Protein AF-A0A965A803-F1 (afdb_monomer_lite)

Structure (mmCIF, N/CA/C/O backbone):
data_AF-A0A965A803-F1
#
_entry.id   AF-A0A965A803-F1
#
loop_
_atom_site.group_PDB
_atom_site.id
_atom_site.type_symbol
_atom_site.label_atom_id
_atom_site.label_alt_id
_atom_site.label_comp_id
_atom_site.label_asym_id
_atom_site.label_entity_id
_atom_site.label_seq_id
_atom_site.pdbx_PDB_ins_code
_atom_site.Cartn_x
_atom_site.Cartn_y
_atom_site.Cartn_z
_atom_site.occupancy
_atom_site.B_iso_or_equiv
_atom_site.auth_seq_id
_atom_site.auth_comp_id
_atom_site.auth_asym_id
_atom_site.auth_atom_id
_atom_site.pdbx_PDB_model_num
ATOM 1 N N . MET A 1 1 ? 61.355 46.011 -74.043 1.00 39.03 1 MET A N 1
ATOM 2 C CA . MET A 1 1 ? 61.809 45.138 -72.942 1.00 39.03 1 MET A CA 1
ATOM 3 C C . MET A 1 1 ? 60.562 44.394 -72.499 1.00 39.03 1 MET A C 1
ATOM 5 O O . MET A 1 1 ? 59.643 45.059 -72.047 1.00 39.03 1 MET A O 1
ATOM 9 N N . SER A 1 2 ? 60.332 43.167 -72.983 1.00 45.00 2 SER A N 1
ATOM 10 C CA . SER A 1 2 ? 60.979 41.914 -72.514 1.00 45.00 2 SER A CA 1
ATOM 11 C C . SER A 1 2 ? 60.639 41.685 -71.042 1.00 45.00 2 SER A C 1
ATOM 13 O O . SER A 1 2 ? 60.854 42.603 -70.262 1.00 45.00 2 SER A O 1
ATOM 15 N N . GLU A 1 3 ? 60.093 40.576 -70.561 1.00 43.12 3 GLU A N 1
ATOM 16 C CA . GLU A 1 3 ? 59.696 39.248 -71.055 1.00 43.12 3 GLU A CA 1
ATOM 17 C C . GLU A 1 3 ? 58.492 38.851 -70.159 1.00 43.12 3 GLU A C 1
ATOM 19 O O . GLU A 1 3 ? 58.382 39.317 -69.029 1.00 43.12 3 GLU A O 1
ATOM 24 N N . GLN A 1 4 ? 57.420 38.230 -70.645 1.00 47.94 4 GLN A N 1
ATOM 25 C CA . GLN A 1 4 ? 57.281 36.781 -70.827 1.00 47.94 4 GLN A CA 1
ATOM 26 C C . GLN A 1 4 ? 57.755 35.924 -69.635 1.00 47.94 4 GLN A C 1
ATOM 28 O O . GLN A 1 4 ? 58.932 35.608 -69.534 1.00 47.94 4 GLN A O 1
ATOM 33 N N . THR A 1 5 ? 56.791 35.453 -68.837 1.00 41.53 5 THR A N 1
ATOM 34 C CA . THR A 1 5 ? 56.723 34.055 -68.363 1.00 41.53 5 THR A CA 1
ATOM 35 C C . THR A 1 5 ? 55.230 33.715 -68.199 1.00 41.53 5 THR A C 1
ATOM 37 O O . THR A 1 5 ? 54.596 34.202 -67.271 1.00 41.53 5 THR A O 1
ATOM 40 N N . THR A 1 6 ? 54.499 33.291 -69.237 1.00 42.78 6 THR A N 1
ATOM 41 C CA . THR A 1 6 ? 54.252 31.899 -69.692 1.00 42.78 6 THR A CA 1
ATOM 42 C C . THR A 1 6 ? 53.985 30.875 -68.589 1.00 42.78 6 THR A C 1
ATOM 44 O O . THR A 1 6 ? 54.907 30.493 -67.878 1.00 42.78 6 THR A O 1
ATOM 47 N N . ASN A 1 7 ? 52.708 30.463 -68.539 1.00 50.56 7 ASN A N 1
ATOM 48 C CA . ASN A 1 7 ? 52.128 29.131 -68.315 1.00 50.56 7 ASN A CA 1
ATOM 49 C C . ASN A 1 7 ? 52.980 28.050 -67.644 1.00 50.56 7 ASN A C 1
ATOM 51 O O . ASN A 1 7 ? 54.046 27.724 -68.154 1.00 50.56 7 ASN A O 1
ATOM 55 N N . ASP A 1 8 ? 52.359 27.332 -66.702 1.00 42.06 8 ASP A N 1
ATOM 56 C CA . ASP A 1 8 ? 52.122 25.898 -66.925 1.00 42.06 8 ASP A CA 1
ATOM 57 C C . ASP A 1 8 ? 50.892 25.406 -66.131 1.00 42.06 8 ASP A C 1
ATOM 59 O O . ASP A 1 8 ? 50.987 24.951 -64.994 1.00 42.06 8 ASP A O 1
ATOM 63 N N . GLU A 1 9 ? 49.703 25.543 -66.728 1.00 53.03 9 GLU A N 1
ATOM 64 C CA . GLU A 1 9 ? 48.608 24.601 -66.481 1.00 53.03 9 GLU A CA 1
ATOM 65 C C . GLU A 1 9 ? 48.967 23.313 -67.226 1.00 53.03 9 GLU A C 1
ATOM 67 O O . GLU A 1 9 ? 48.612 23.141 -68.389 1.00 53.03 9 GLU A O 1
ATOM 72 N N . THR A 1 10 ? 49.683 22.414 -66.559 1.00 48.25 10 THR A N 1
ATOM 73 C CA . THR A 1 10 ? 49.715 21.003 -66.943 1.00 48.25 10 THR A CA 1
ATOM 74 C C . THR A 1 10 ? 49.579 20.175 -65.669 1.00 48.25 10 THR A C 1
ATOM 76 O O . THR A 1 10 ? 50.539 19.590 -65.173 1.00 48.25 10 THR A O 1
ATOM 79 N N . THR A 1 11 ? 48.364 20.128 -65.114 1.00 50.31 11 THR A N 1
ATOM 80 C CA . THR A 1 11 ? 47.968 18.968 -64.309 1.00 50.31 11 THR A CA 1
ATOM 81 C C . THR A 1 11 ? 47.928 17.789 -65.277 1.00 50.31 11 THR A C 1
ATOM 83 O O . THR A 1 11 ? 47.129 17.750 -66.211 1.00 50.31 11 THR A O 1
ATOM 86 N N . SER A 1 12 ? 48.894 16.888 -65.128 1.00 59.97 12 SER A N 1
ATOM 87 C CA . SER A 1 12 ? 49.051 15.704 -65.967 1.00 59.97 12 SER A CA 1
ATOM 88 C C . SER A 1 12 ? 47.883 14.743 -65.741 1.00 59.97 12 SER A C 1
ATOM 90 O O . SER A 1 12 ? 47.569 14.418 -64.599 1.00 59.97 12 SER A O 1
ATOM 92 N N . ALA A 1 13 ? 47.299 14.209 -66.819 1.00 57.47 13 ALA A N 1
ATOM 93 C CA . ALA A 1 13 ? 46.261 13.171 -66.764 1.00 57.47 13 ALA A CA 1
ATOM 94 C C . ALA A 1 13 ? 46.685 11.916 -65.964 1.00 57.47 13 ALA A C 1
ATOM 96 O O . ALA A 1 13 ? 45.836 11.144 -65.529 1.00 57.47 13 ALA A O 1
ATOM 97 N N . GLY A 1 14 ? 47.993 11.714 -65.754 1.00 57.09 14 GLY A N 1
ATOM 98 C CA . GLY A 1 14 ? 48.526 10.660 -64.890 1.00 57.09 14 GLY A CA 1
ATOM 99 C C . GLY A 1 14 ? 48.381 10.941 -63.389 1.00 57.09 14 GLY A C 1
ATOM 100 O O . GLY A 1 14 ? 48.169 9.998 -62.638 1.00 57.09 14 GLY A O 1
ATOM 101 N N . ASP A 1 15 ? 48.438 12.203 -62.947 1.00 56.66 15 ASP A N 1
ATOM 102 C CA . ASP A 1 15 ? 48.216 12.553 -61.534 1.00 56.66 15 ASP A CA 1
ATOM 103 C C . ASP A 1 15 ? 46.729 12.453 -61.176 1.00 56.66 15 ASP A C 1
ATOM 105 O O . ASP A 1 15 ? 46.393 11.920 -60.125 1.00 56.66 15 ASP A O 1
ATOM 109 N N . GLU A 1 16 ? 45.820 12.863 -62.066 1.00 65.06 16 GLU A N 1
ATOM 110 C CA . GLU A 1 16 ? 44.374 12.683 -61.852 1.00 65.06 16 GLU A CA 1
ATOM 111 C C . GLU A 1 16 ? 43.986 11.196 -61.785 1.00 65.06 16 GLU A C 1
ATOM 113 O O . GLU A 1 16 ? 43.244 10.801 -60.889 1.00 65.06 16 GLU A O 1
ATOM 118 N N . GLN A 1 17 ? 44.564 10.349 -62.646 1.00 66.31 17 GLN A N 1
ATOM 119 C CA . GLN A 1 17 ? 44.339 8.896 -62.618 1.00 66.31 17 GLN A CA 1
ATOM 120 C C . GLN A 1 17 ? 44.925 8.212 -61.376 1.00 66.31 17 GLN A C 1
ATOM 122 O O . GLN A 1 17 ? 44.328 7.266 -60.870 1.00 66.31 17 GLN A O 1
ATOM 127 N N . LEU A 1 18 ? 46.073 8.671 -60.866 1.00 67.38 18 LEU A N 1
ATOM 128 C CA . LEU A 1 18 ? 46.660 8.145 -59.629 1.00 67.38 18 LEU A CA 1
ATOM 129 C C . LEU A 1 18 ? 45.844 8.551 -58.396 1.00 67.38 18 LEU A C 1
ATOM 131 O O . LEU A 1 18 ? 45.675 7.748 -57.483 1.00 67.38 18 LEU A O 1
ATOM 135 N N . VAL A 1 19 ? 45.310 9.775 -58.366 1.00 71.38 19 VAL A N 1
ATOM 136 C CA . VAL A 1 19 ? 44.448 10.252 -57.273 1.00 71.38 19 VAL A CA 1
ATOM 137 C C . VAL A 1 19 ? 43.091 9.543 -57.295 1.00 71.38 19 VAL A C 1
ATOM 139 O O . VAL A 1 19 ? 42.575 9.193 -56.235 1.00 71.38 19 VAL A O 1
ATOM 142 N N . GLU A 1 20 ? 42.538 9.274 -58.479 1.00 72.81 20 GLU A N 1
ATOM 143 C CA . GLU A 1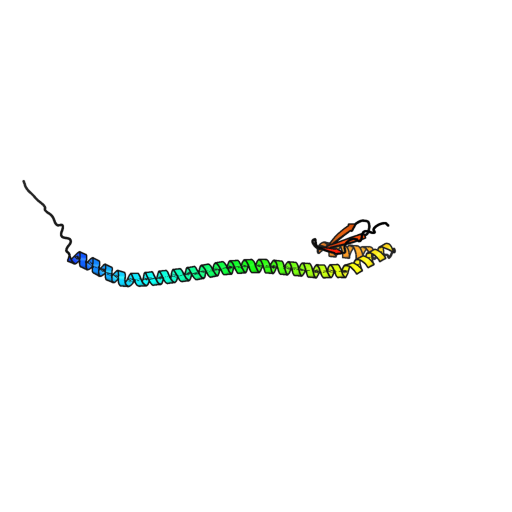 20 ? 41.304 8.500 -58.645 1.00 72.81 20 GLU A CA 1
ATOM 144 C C . GLU A 1 20 ? 41.497 7.032 -58.230 1.00 72.81 20 GLU A C 1
ATOM 146 O O . GLU A 1 20 ? 40.704 6.524 -57.447 1.00 72.81 20 GLU A O 1
ATOM 151 N N . GLN A 1 21 ? 42.596 6.381 -58.635 1.00 69.81 21 GLN A N 1
ATOM 152 C CA . GLN A 1 21 ? 42.916 5.000 -58.233 1.00 69.81 21 GLN A CA 1
ATOM 153 C C . GLN A 1 21 ? 43.143 4.853 -56.724 1.00 69.81 21 GLN A C 1
ATOM 155 O O . GLN A 1 21 ? 42.636 3.916 -56.112 1.00 69.81 21 GLN A O 1
ATOM 160 N N . VAL A 1 22 ? 43.862 5.794 -56.103 1.00 72.38 22 VAL A N 1
ATOM 161 C CA . VAL A 1 22 ? 44.062 5.803 -54.643 1.00 72.38 22 VAL A CA 1
ATOM 162 C C . VAL A 1 22 ? 42.751 6.102 -53.906 1.00 72.38 22 VAL A C 1
ATOM 164 O O . VAL A 1 22 ? 42.524 5.575 -52.818 1.00 72.38 22 VAL A O 1
ATOM 167 N N . GLY A 1 23 ? 41.876 6.926 -54.488 1.00 77.50 23 GLY A N 1
ATOM 168 C CA . GLY A 1 23 ? 40.530 7.173 -53.975 1.00 77.50 23 GLY A CA 1
ATOM 169 C C . GLY A 1 23 ? 39.637 5.933 -54.029 1.00 77.50 23 GLY A C 1
ATOM 170 O O . GLY A 1 23 ? 38.930 5.669 -53.060 1.00 77.50 23 GLY A O 1
ATOM 171 N N . ASP A 1 24 ? 39.714 5.159 -55.111 1.00 76.69 24 ASP A N 1
ATOM 172 C CA . ASP A 1 24 ? 38.916 3.945 -55.321 1.00 76.69 24 ASP A CA 1
ATOM 173 C C . ASP A 1 24 ? 39.379 2.798 -54.401 1.00 76.69 24 ASP A C 1
ATOM 175 O O . ASP A 1 24 ? 38.561 2.186 -53.716 1.00 76.69 24 ASP A O 1
ATOM 179 N N . GLU A 1 25 ? 40.696 2.582 -54.256 1.00 74.69 25 GLU A N 1
ATOM 180 C CA . GLU A 1 25 ? 41.249 1.608 -53.294 1.00 74.69 25 GLU A CA 1
ATOM 181 C C . GLU A 1 25 ? 40.945 1.993 -51.835 1.00 74.69 25 GLU A C 1
ATOM 183 O O . GLU A 1 25 ? 40.672 1.135 -50.991 1.00 74.69 25 GLU A O 1
ATOM 188 N N . ALA A 1 26 ? 40.969 3.291 -51.508 1.00 76.38 26 ALA A N 1
ATOM 189 C CA . ALA A 1 26 ? 40.585 3.765 -50.182 1.00 76.38 26 ALA A CA 1
ATOM 190 C C . ALA A 1 26 ? 39.077 3.598 -49.932 1.00 76.38 26 ALA A C 1
ATOM 192 O O . ALA A 1 26 ? 38.689 3.204 -48.829 1.00 76.38 26 ALA A O 1
ATOM 193 N N . ALA A 1 27 ? 38.232 3.859 -50.932 1.00 80.88 27 ALA A N 1
ATOM 194 C CA . ALA A 1 27 ? 36.787 3.662 -50.845 1.00 80.88 27 ALA A CA 1
ATOM 195 C C . ALA A 1 27 ? 36.426 2.181 -50.654 1.00 80.88 27 ALA A C 1
ATOM 197 O O . ALA A 1 27 ? 35.621 1.864 -49.779 1.00 80.88 27 ALA A O 1
ATOM 198 N N . GLU A 1 28 ? 37.099 1.265 -51.360 1.00 82.94 28 GLU A N 1
ATOM 199 C CA . GLU A 1 28 ? 36.868 -0.183 -51.254 1.00 82.94 28 GLU A CA 1
ATOM 200 C C . GLU A 1 28 ? 37.133 -0.729 -49.834 1.00 82.94 28 GLU A C 1
ATOM 202 O O . GLU A 1 28 ? 36.499 -1.691 -49.400 1.00 82.94 28 GLU A O 1
ATOM 207 N N . ILE A 1 29 ? 38.017 -0.080 -49.066 1.00 85.56 29 ILE A N 1
ATOM 208 C CA . ILE A 1 29 ? 38.312 -0.430 -47.666 1.00 85.56 29 ILE A CA 1
ATOM 209 C C . ILE A 1 29 ? 37.414 0.333 -46.680 1.00 85.56 29 ILE A C 1
ATOM 211 O O . ILE A 1 29 ? 36.984 -0.226 -45.667 1.00 85.56 29 ILE A O 1
ATOM 215 N N . ILE A 1 30 ? 37.142 1.615 -46.929 1.00 87.94 30 ILE A N 1
ATOM 216 C CA . ILE A 1 30 ? 36.415 2.486 -45.995 1.00 87.94 30 ILE A CA 1
ATOM 217 C C . ILE A 1 30 ? 34.911 2.195 -46.009 1.00 87.94 30 ILE A C 1
ATOM 219 O O . ILE A 1 30 ? 34.306 2.127 -44.938 1.00 87.94 30 ILE A O 1
ATOM 223 N N . ASP A 1 31 ? 34.308 1.976 -47.175 1.00 90.56 31 ASP A N 1
ATOM 224 C CA . ASP A 1 31 ? 32.869 1.732 -47.312 1.00 90.56 31 ASP A CA 1
ATOM 225 C C . ASP A 1 31 ? 32.360 0.512 -46.520 1.00 90.56 31 ASP A C 1
ATOM 227 O O . ASP A 1 31 ? 31.377 0.661 -45.782 1.00 90.56 31 ASP A O 1
ATOM 231 N N . PRO A 1 32 ? 33.002 -0.678 -46.559 1.00 90.44 32 PRO A N 1
ATOM 232 C CA . PRO A 1 32 ? 32.554 -1.810 -45.749 1.00 90.44 32 PRO A CA 1
ATOM 233 C C . PRO A 1 32 ? 32.716 -1.560 -44.243 1.00 90.44 32 PRO A C 1
ATOM 235 O O . PRO A 1 32 ? 31.853 -1.967 -43.465 1.00 90.44 32 PRO A O 1
ATOM 238 N N . LEU A 1 33 ? 33.764 -0.843 -43.818 1.00 91.38 33 LEU A N 1
ATOM 239 C CA . LEU A 1 33 ? 33.968 -0.479 -42.410 1.00 91.38 33 LEU A CA 1
ATOM 240 C C . LEU A 1 33 ? 32.921 0.531 -41.921 1.00 91.38 33 LEU A C 1
ATOM 242 O O . LEU A 1 33 ? 32.452 0.448 -40.783 1.00 91.38 33 LEU A O 1
ATOM 246 N N . VAL A 1 34 ? 32.533 1.485 -42.771 1.00 92.75 34 VAL A N 1
ATOM 247 C CA . VAL A 1 34 ? 31.449 2.430 -42.481 1.00 92.75 34 VAL A CA 1
ATOM 248 C C . VAL A 1 34 ? 30.116 1.691 -42.376 1.00 92.75 34 VAL A C 1
ATOM 250 O O . VAL A 1 34 ? 29.387 1.920 -41.410 1.00 92.75 34 VAL A O 1
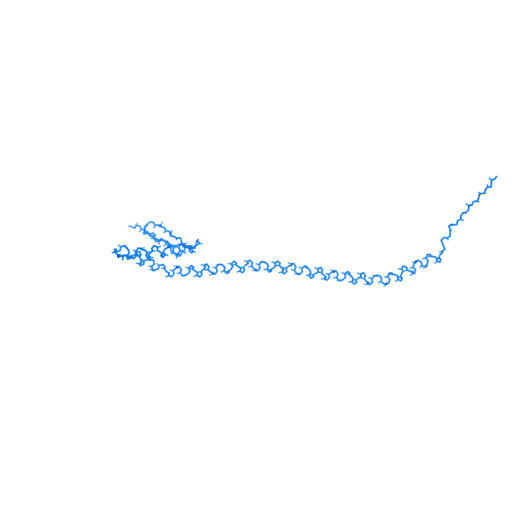ATOM 253 N N . ALA A 1 35 ? 29.837 0.758 -43.289 1.00 93.44 35 ALA A N 1
ATOM 254 C CA . ALA A 1 35 ? 28.628 -0.060 -43.255 1.00 93.44 35 ALA A CA 1
ATOM 255 C C . ALA A 1 35 ? 28.546 -0.942 -41.995 1.00 93.44 35 ALA A C 1
ATOM 257 O O . ALA A 1 35 ? 27.496 -1.003 -41.352 1.00 93.44 35 ALA A O 1
ATOM 258 N N . GLU A 1 36 ? 29.648 -1.586 -41.595 1.00 94.06 36 GLU A N 1
ATOM 259 C CA . GLU A 1 36 ? 29.713 -2.379 -40.359 1.00 94.06 36 GLU A CA 1
ATOM 260 C C . GLU A 1 36 ? 29.506 -1.503 -39.117 1.00 94.06 36 GLU A C 1
ATOM 262 O O . GLU A 1 36 ? 28.730 -1.850 -38.221 1.00 94.06 36 GLU A O 1
ATOM 267 N N . ARG A 1 37 ? 30.142 -0.325 -39.080 1.00 95.56 37 ARG A N 1
ATOM 268 C CA . ARG A 1 37 ? 29.960 0.652 -38.002 1.00 95.56 37 ARG A CA 1
ATOM 269 C C . ARG A 1 37 ? 28.508 1.108 -37.901 1.00 95.56 37 ARG A C 1
ATOM 271 O O . ARG A 1 37 ? 27.981 1.181 -36.793 1.00 95.56 37 ARG A O 1
ATOM 278 N N . ASP A 1 38 ? 27.854 1.401 -39.019 1.00 95.19 38 ASP A N 1
ATOM 279 C CA . ASP A 1 38 ? 26.458 1.843 -39.026 1.00 95.19 38 ASP A CA 1
ATOM 280 C C . ASP A 1 38 ? 25.502 0.726 -38.599 1.00 95.19 38 ASP A C 1
ATOM 282 O O . ASP A 1 38 ? 24.595 0.971 -37.800 1.00 95.19 38 ASP A O 1
ATOM 286 N N . ALA A 1 39 ? 25.754 -0.516 -39.020 1.00 95.44 39 ALA A N 1
ATOM 287 C CA . ALA A 1 39 ? 25.012 -1.679 -38.541 1.00 95.44 39 ALA A CA 1
ATOM 288 C C . ALA A 1 39 ? 25.172 -1.879 -37.022 1.00 95.44 39 ALA A C 1
ATOM 290 O O . ALA A 1 39 ? 24.187 -2.114 -36.317 1.00 95.44 39 ALA A O 1
ATOM 291 N N . ALA A 1 40 ? 26.389 -1.729 -36.492 1.00 95.38 40 ALA A N 1
ATOM 292 C CA . ALA A 1 40 ? 26.654 -1.830 -35.058 1.00 95.38 40 ALA A CA 1
ATOM 293 C C . ALA A 1 40 ? 25.982 -0.701 -34.256 1.00 95.38 40 ALA A C 1
ATOM 295 O O . ALA A 1 40 ? 25.442 -0.942 -33.173 1.00 95.38 40 ALA A O 1
ATOM 296 N N . LEU A 1 41 ? 25.977 0.529 -34.782 1.00 95.88 41 LEU A N 1
ATOM 297 C CA . LEU A 1 41 ? 25.270 1.655 -34.166 1.00 95.88 41 LEU A CA 1
ATOM 298 C C . LEU A 1 41 ? 23.756 1.427 -34.145 1.00 95.88 41 LEU A C 1
ATOM 300 O O . LEU A 1 41 ? 23.134 1.661 -33.110 1.00 95.88 41 LEU A O 1
ATOM 304 N N . ALA A 1 42 ? 23.183 0.912 -35.235 1.00 96.50 42 ALA A N 1
ATOM 305 C CA . ALA A 1 42 ? 21.763 0.583 -35.302 1.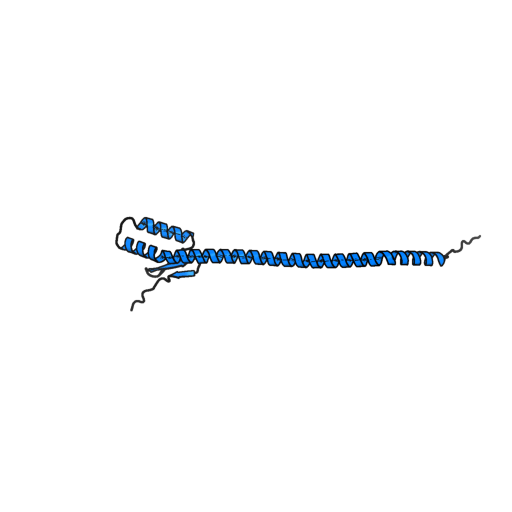00 96.50 42 ALA A CA 1
ATOM 306 C C . ALA A 1 42 ? 21.374 -0.485 -34.265 1.00 96.50 42 ALA A C 1
ATOM 308 O O . ALA A 1 42 ? 20.415 -0.294 -33.519 1.00 96.50 42 ALA A O 1
ATOM 309 N N . GLN A 1 43 ? 22.159 -1.562 -34.143 1.00 96.50 43 GLN A N 1
ATOM 310 C CA . GLN A 1 43 ? 21.934 -2.597 -33.125 1.00 96.50 43 GLN A CA 1
ATOM 311 C C . GLN A 1 43 ? 22.069 -2.049 -31.701 1.00 96.50 43 GLN A C 1
ATOM 313 O O . GLN A 1 43 ? 21.270 -2.373 -30.822 1.00 96.50 43 GLN A O 1
ATOM 318 N N . ARG A 1 44 ? 23.072 -1.196 -31.452 1.00 96.94 44 ARG A N 1
ATOM 319 C CA . ARG A 1 44 ? 23.242 -0.527 -30.155 1.00 96.94 44 ARG A CA 1
ATOM 320 C C . ARG A 1 44 ? 22.003 0.289 -29.801 1.00 96.94 44 ARG A C 1
ATOM 322 O O . ARG A 1 44 ? 21.552 0.230 -28.659 1.00 96.94 44 ARG A O 1
ATOM 329 N N . ASP A 1 45 ? 21.496 1.067 -30.750 1.00 96.81 45 ASP A N 1
ATOM 330 C CA . ASP A 1 45 ? 20.350 1.942 -30.522 1.00 96.81 45 ASP A CA 1
ATOM 331 C C . ASP A 1 45 ? 19.068 1.131 -30.301 1.00 96.81 45 ASP A C 1
ATOM 333 O O . ASP A 1 45 ? 18.338 1.415 -29.354 1.00 96.81 45 ASP A O 1
ATOM 337 N N . GLU A 1 46 ? 18.873 0.033 -31.035 1.00 97.19 46 GLU A N 1
ATOM 338 C CA . GLU A 1 46 ? 17.779 -0.913 -30.791 1.00 97.19 46 GLU A CA 1
ATOM 339 C C . GLU A 1 46 ? 17.831 -1.499 -29.369 1.00 97.19 46 GLU A C 1
ATOM 341 O O . GLU A 1 46 ? 16.844 -1.453 -28.628 1.00 97.19 46 GLU A O 1
ATOM 346 N N . TYR A 1 47 ? 18.991 -1.999 -28.931 1.00 97.19 47 TYR A N 1
ATOM 347 C CA . TYR A 1 47 ? 19.133 -2.533 -27.574 1.00 97.19 47 TYR A CA 1
ATOM 348 C C . TYR A 1 47 ? 18.958 -1.466 -26.498 1.00 97.19 47 TYR A C 1
ATOM 350 O O . TYR A 1 47 ? 18.400 -1.749 -25.434 1.00 97.19 47 TYR A O 1
ATOM 358 N N . LYS A 1 48 ? 19.415 -0.239 -26.758 1.00 97.75 48 LYS A N 1
ATOM 359 C CA . LYS A 1 48 ? 19.222 0.889 -25.849 1.00 97.75 48 LYS A CA 1
ATOM 360 C C . LYS A 1 48 ? 17.739 1.214 -25.695 1.00 97.75 48 LYS A C 1
ATOM 362 O O . LYS A 1 48 ? 17.282 1.383 -24.566 1.00 97.75 48 LYS A O 1
ATOM 367 N N . ASP A 1 49 ? 16.988 1.241 -26.788 1.00 97.75 49 ASP A N 1
ATOM 368 C CA . ASP A 1 49 ? 15.549 1.498 -26.761 1.00 97.75 49 ASP A CA 1
ATOM 369 C C . ASP A 1 49 ? 14.794 0.389 -26.018 1.00 97.75 49 ASP A C 1
ATOM 371 O O . ASP A 1 49 ? 13.941 0.673 -25.168 1.00 97.75 49 ASP A O 1
ATOM 375 N N . ILE A 1 50 ? 15.159 -0.876 -26.251 1.00 97.75 50 ILE A N 1
ATOM 376 C CA . ILE A 1 50 ? 14.616 -2.021 -25.508 1.00 97.75 50 ILE A CA 1
ATOM 377 C C . ILE A 1 50 ? 14.914 -1.885 -24.011 1.00 97.75 50 ILE A C 1
ATOM 379 O O . ILE A 1 50 ? 14.015 -2.068 -23.187 1.00 97.75 50 ILE A O 1
ATOM 383 N N . ALA A 1 51 ? 16.151 -1.544 -23.644 1.00 97.62 51 ALA A N 1
ATOM 384 C CA . ALA A 1 51 ? 16.556 -1.396 -22.250 1.00 97.62 51 ALA A CA 1
ATOM 385 C C . ALA A 1 51 ? 15.800 -0.257 -21.550 1.00 97.62 51 ALA A C 1
ATOM 387 O O . ALA A 1 51 ? 15.314 -0.444 -20.434 1.00 97.62 51 ALA A O 1
ATOM 388 N N . LEU A 1 52 ? 15.641 0.894 -22.211 1.00 97.56 52 LEU A N 1
ATOM 389 C CA . LEU A 1 52 ? 14.883 2.031 -21.680 1.00 97.56 52 LEU A CA 1
ATOM 390 C C . LEU A 1 52 ? 13.407 1.681 -21.480 1.00 97.56 52 LEU A C 1
ATOM 392 O O . LEU A 1 52 ? 12.823 2.000 -20.442 1.00 97.56 52 LEU A O 1
ATOM 396 N N . ARG A 1 53 ? 12.806 0.976 -22.443 1.00 97.38 53 ARG A N 1
ATOM 397 C CA . ARG A 1 53 ? 11.426 0.501 -22.323 1.00 97.38 53 ARG A CA 1
ATOM 398 C C . ARG A 1 53 ? 11.273 -0.496 -21.177 1.00 97.38 53 ARG A C 1
ATOM 400 O O . ARG A 1 53 ? 10.357 -0.353 -20.371 1.00 97.38 53 ARG A O 1
ATOM 407 N N . LEU A 1 54 ? 12.180 -1.465 -21.068 1.00 97.81 54 LEU A N 1
ATOM 408 C CA . LEU A 1 54 ? 12.153 -2.462 -19.999 1.00 97.81 54 LEU A CA 1
ATOM 409 C C . LEU A 1 54 ? 12.332 -1.815 -18.621 1.00 97.81 54 LEU A C 1
ATOM 411 O O . LEU A 1 54 ? 11.653 -2.200 -17.670 1.00 97.81 54 LEU A O 1
ATOM 415 N N . GLN A 1 55 ? 13.203 -0.810 -18.514 1.00 97.38 55 GLN A N 1
ATOM 416 C CA . GLN A 1 55 ? 13.365 -0.031 -17.292 1.00 97.38 55 GLN A CA 1
ATOM 417 C C . GLN A 1 55 ? 12.051 0.658 -16.905 1.00 97.38 55 GLN A C 1
ATOM 419 O O . GLN A 1 55 ? 11.607 0.530 -15.762 1.00 97.38 55 GLN A O 1
ATOM 424 N N . ALA A 1 56 ? 11.395 1.333 -17.852 1.00 97.69 56 ALA A N 1
ATOM 425 C CA . ALA A 1 56 ? 10.112 1.984 -17.605 1.00 97.69 56 ALA A CA 1
ATOM 426 C C . ALA A 1 56 ? 9.025 0.973 -17.190 1.00 97.69 56 ALA A C 1
ATOM 428 O O . ALA A 1 56 ? 8.284 1.203 -16.229 1.00 97.69 56 ALA A O 1
ATOM 429 N N . ASP A 1 57 ? 8.951 -0.176 -17.863 1.00 97.44 57 ASP A N 1
ATOM 430 C CA . ASP A 1 57 ? 8.014 -1.251 -17.527 1.00 97.44 57 ASP A CA 1
ATOM 431 C C . ASP A 1 57 ? 8.276 -1.814 -16.122 1.00 97.44 57 ASP A C 1
ATOM 433 O O . ASP A 1 57 ? 7.331 -2.062 -15.363 1.00 97.44 57 ASP A O 1
ATOM 437 N N . PHE A 1 58 ? 9.545 -1.950 -15.733 1.00 97.69 58 PHE A N 1
ATOM 438 C CA . PHE A 1 58 ? 9.940 -2.408 -14.405 1.00 97.69 58 PHE A CA 1
ATOM 439 C C . PHE A 1 58 ? 9.601 -1.390 -13.311 1.00 97.69 58 PHE A C 1
ATOM 441 O O . PHE A 1 58 ? 9.061 -1.762 -12.266 1.00 97.69 58 PHE A O 1
ATOM 448 N N . GLU A 1 59 ? 9.845 -0.100 -13.541 1.00 97.44 59 GLU A N 1
ATOM 449 C CA . GLU A 1 59 ? 9.455 0.965 -12.612 1.00 97.44 59 GLU A CA 1
ATOM 450 C C . GLU A 1 59 ? 7.932 1.008 -12.417 1.00 97.44 59 GLU A C 1
ATOM 452 O O . GLU A 1 59 ? 7.444 1.061 -11.280 1.00 97.44 59 GLU A O 1
ATOM 457 N N . ASN A 1 60 ? 7.174 0.883 -13.511 1.00 97.19 60 ASN A N 1
ATOM 458 C CA . ASN A 1 60 ? 5.716 0.786 -13.487 1.00 97.19 60 ASN A CA 1
ATOM 459 C C . ASN A 1 60 ? 5.231 -0.468 -12.750 1.00 97.19 60 ASN A C 1
ATOM 461 O O . ASN A 1 60 ? 4.285 -0.406 -11.958 1.00 97.19 60 ASN A O 1
ATOM 465 N N . TYR A 1 61 ? 5.865 -1.618 -12.982 1.00 97.31 61 TYR A N 1
ATOM 466 C CA . TYR A 1 61 ? 5.576 -2.851 -12.255 1.00 97.31 61 TYR A CA 1
ATOM 467 C C . TYR A 1 61 ? 5.843 -2.693 -10.758 1.00 97.31 61 TYR A C 1
ATOM 469 O O . TYR A 1 61 ? 4.951 -2.967 -9.960 1.00 97.31 61 TYR A O 1
ATOM 477 N N . ARG A 1 62 ? 7.012 -2.176 -10.365 1.00 97.50 62 ARG A N 1
ATOM 478 C CA . ARG A 1 62 ? 7.384 -1.968 -8.959 1.00 97.50 62 ARG A CA 1
ATOM 479 C C . ARG A 1 62 ? 6.384 -1.067 -8.239 1.00 97.50 62 ARG A C 1
ATOM 481 O O . ARG A 1 62 ? 5.974 -1.382 -7.124 1.00 97.50 62 ARG A O 1
ATOM 488 N N . LYS A 1 63 ? 5.954 0.027 -8.879 1.00 97.00 63 LYS A N 1
ATOM 489 C CA . LYS A 1 63 ? 4.936 0.931 -8.325 1.00 97.00 63 LYS A CA 1
ATOM 490 C C . LYS A 1 63 ? 3.593 0.222 -8.130 1.00 97.00 63 LYS A C 1
ATOM 492 O O . LYS A 1 63 ? 2.989 0.360 -7.069 1.00 97.00 63 LYS A O 1
ATOM 497 N N . ARG A 1 64 ? 3.141 -0.553 -9.122 1.00 96.88 64 ARG A N 1
ATOM 498 C CA . ARG A 1 64 ? 1.892 -1.332 -9.030 1.00 96.88 64 ARG A CA 1
ATOM 499 C C . ARG A 1 64 ? 1.967 -2.420 -7.963 1.00 96.88 64 ARG A C 1
ATOM 501 O O . ARG A 1 64 ? 1.045 -2.534 -7.166 1.00 96.88 64 ARG A O 1
ATOM 508 N N . ALA A 1 65 ? 3.065 -3.168 -7.912 1.00 97.19 65 ALA A N 1
ATOM 509 C CA . ALA A 1 65 ? 3.281 -4.218 -6.925 1.00 97.19 65 ALA A CA 1
ATOM 510 C C . ALA A 1 65 ? 3.290 -3.650 -5.499 1.00 97.19 65 ALA A C 1
ATOM 512 O O . ALA A 1 65 ? 2.628 -4.191 -4.621 1.00 97.19 65 ALA A O 1
ATOM 513 N N . ALA A 1 66 ? 3.967 -2.518 -5.272 1.00 96.00 66 ALA A N 1
ATOM 514 C CA . ALA A 1 66 ? 3.962 -1.851 -3.972 1.00 96.00 66 ALA A CA 1
ATOM 515 C C . ALA A 1 66 ? 2.550 -1.406 -3.550 1.00 96.00 66 ALA A C 1
ATOM 517 O O . ALA A 1 66 ? 2.162 -1.625 -2.404 1.00 96.00 66 ALA A O 1
ATOM 518 N N . ALA A 1 67 ? 1.773 -0.828 -4.474 1.00 95.62 67 ALA A N 1
ATOM 519 C CA . ALA A 1 67 ? 0.388 -0.442 -4.210 1.00 95.62 67 ALA A CA 1
ATOM 520 C C . ALA A 1 67 ? -0.499 -1.658 -3.892 1.00 95.62 67 ALA A C 1
ATOM 522 O O . ALA A 1 67 ? -1.228 -1.641 -2.907 1.00 95.62 67 ALA A O 1
ATOM 523 N N . GLN A 1 68 ? -0.380 -2.742 -4.662 1.00 95.31 68 GLN A N 1
ATOM 524 C CA . GLN A 1 68 ? -1.147 -3.968 -4.437 1.00 95.31 68 GLN A CA 1
ATOM 525 C C . GLN A 1 68 ? -0.837 -4.603 -3.076 1.00 95.31 68 GLN A C 1
ATOM 527 O O . GLN A 1 68 ? -1.757 -4.991 -2.359 1.00 95.31 68 GLN A O 1
ATOM 532 N N . THR A 1 69 ? 0.442 -4.681 -2.700 1.00 95.56 69 THR A N 1
ATOM 533 C CA . THR A 1 69 ? 0.846 -5.197 -1.386 1.00 95.56 69 THR A CA 1
ATOM 534 C C . THR A 1 69 ? 0.288 -4.332 -0.257 1.00 95.56 69 THR A C 1
ATOM 536 O O . THR A 1 69 ? -0.219 -4.869 0.726 1.00 95.56 69 THR A O 1
ATOM 539 N N . ALA A 1 70 ? 0.335 -3.003 -0.393 1.00 92.19 70 ALA A N 1
ATOM 540 C CA . ALA A 1 70 ? -0.248 -2.095 0.594 1.00 92.19 70 ALA A CA 1
ATOM 541 C C . ALA A 1 70 ? -1.769 -2.295 0.722 1.00 92.19 70 ALA A C 1
ATOM 543 O O . ALA A 1 70 ? -2.276 -2.443 1.834 1.00 92.19 70 ALA A O 1
ATOM 544 N N . ASP A 1 71 ? -2.482 -2.396 -0.401 1.00 91.44 71 ASP A N 1
ATOM 545 C CA . ASP A 1 71 ? -3.926 -2.649 -0.427 1.00 91.44 71 ASP A CA 1
ATOM 546 C C . ASP A 1 71 ? -4.297 -4.002 0.204 1.00 91.44 71 ASP A C 1
ATOM 548 O O . ASP A 1 71 ? -5.337 -4.136 0.856 1.00 91.44 71 ASP A O 1
ATOM 552 N N . GLU A 1 72 ? -3.464 -5.026 0.015 1.00 93.50 72 GLU A N 1
ATOM 553 C CA . GLU A 1 72 ? -3.665 -6.354 0.593 1.00 93.50 72 GLU A CA 1
ATOM 554 C C . GLU A 1 72 ? -3.421 -6.373 2.108 1.00 93.50 72 GLU A C 1
ATOM 556 O O . GLU A 1 72 ? -4.223 -6.945 2.857 1.00 93.50 72 GLU A O 1
ATOM 561 N N . ILE A 1 73 ? -2.385 -5.677 2.583 1.00 90.75 73 ILE A N 1
ATOM 562 C CA . ILE A 1 73 ? -2.152 -5.456 4.017 1.00 90.75 73 ILE A CA 1
ATOM 563 C C . ILE A 1 73 ? -3.334 -4.696 4.631 1.00 90.75 73 ILE A C 1
ATOM 565 O O . ILE A 1 73 ? -3.876 -5.109 5.658 1.00 90.75 73 ILE A O 1
ATOM 569 N N . ASP A 1 74 ? -3.808 -3.637 3.979 1.00 89.31 74 ASP A N 1
ATOM 570 C CA . ASP A 1 74 ? -4.929 -2.839 4.477 1.00 89.31 74 ASP A CA 1
ATOM 571 C C . ASP A 1 74 ? -6.235 -3.634 4.506 1.00 89.31 74 ASP A C 1
ATOM 573 O O . ASP A 1 74 ? -7.003 -3.552 5.469 1.00 89.31 74 ASP A O 1
ATOM 577 N N . ARG A 1 75 ? -6.480 -4.459 3.482 1.00 89.25 75 ARG A N 1
ATOM 578 C CA . ARG A 1 75 ? -7.643 -5.350 3.426 1.00 89.25 75 ARG A CA 1
ATOM 579 C C . ARG A 1 75 ? -7.580 -6.434 4.496 1.00 89.25 75 ARG A C 1
ATOM 581 O O . ARG A 1 75 ? -8.606 -6.722 5.106 1.00 89.25 75 ARG A O 1
ATOM 588 N N . SER A 1 76 ? -6.425 -7.063 4.694 1.00 90.56 76 SER A N 1
ATOM 589 C CA . SER A 1 76 ? -6.265 -8.132 5.686 1.00 90.56 76 SER A CA 1
ATOM 590 C C . SER A 1 76 ? -6.388 -7.593 7.112 1.00 90.56 76 SER A C 1
ATOM 592 O O . SER A 1 76 ? -7.142 -8.152 7.907 1.00 90.56 76 SER A O 1
ATOM 594 N N . THR A 1 77 ? -5.774 -6.446 7.402 1.00 89.81 77 THR A N 1
ATOM 595 C CA . THR A 1 77 ? -5.909 -5.765 8.698 1.00 89.81 77 THR A CA 1
ATOM 596 C C . THR A 1 77 ? -7.353 -5.317 8.946 1.00 89.81 77 THR A C 1
ATOM 598 O O . THR A 1 77 ? -7.882 -5.525 10.036 1.00 89.81 77 THR A O 1
ATOM 601 N N . GLY A 1 78 ? -8.042 -4.802 7.920 1.00 89.69 78 GLY A N 1
ATOM 602 C CA . GLY A 1 78 ? -9.462 -4.454 8.009 1.00 89.69 78 GLY A CA 1
ATOM 603 C C . GLY A 1 78 ? -10.364 -5.646 8.360 1.00 89.69 78 GLY A C 1
ATOM 604 O O . GLY A 1 78 ? -11.277 -5.495 9.165 1.00 89.69 78 GLY A O 1
ATOM 605 N N . LYS A 1 79 ? -10.078 -6.849 7.835 1.00 90.75 79 LYS A N 1
ATOM 606 C CA . LYS A 1 79 ? -10.807 -8.080 8.208 1.00 90.75 79 LYS A CA 1
ATOM 607 C C . LYS A 1 79 ? -10.605 -8.453 9.678 1.00 90.75 79 LYS A C 1
ATOM 609 O O . LYS A 1 79 ? -11.543 -8.902 10.328 1.00 90.75 79 LYS A O 1
ATOM 614 N N . ILE A 1 80 ? -9.394 -8.269 10.205 1.00 90.94 80 ILE A N 1
ATOM 615 C CA . ILE A 1 80 ? -9.107 -8.501 11.629 1.00 90.94 80 ILE A CA 1
ATOM 616 C C . ILE A 1 80 ? -9.878 -7.493 12.487 1.00 90.94 80 ILE A C 1
ATOM 618 O O . ILE A 1 80 ? -10.507 -7.883 13.466 1.00 90.94 80 ILE A O 1
ATOM 622 N N . ALA A 1 81 ? -9.884 -6.214 12.099 1.00 89.81 81 ALA A N 1
ATOM 623 C CA . ALA A 1 81 ? -10.651 -5.183 12.794 1.00 89.81 81 ALA A CA 1
ATOM 624 C C . ALA A 1 81 ? -12.155 -5.502 12.812 1.00 89.81 81 ALA A C 1
ATOM 626 O O . ALA A 1 81 ? -12.788 -5.402 13.858 1.00 89.81 81 ALA A O 1
ATOM 627 N N . GLU A 1 82 ? -12.710 -5.951 11.683 1.00 89.81 82 GLU A N 1
ATOM 628 C CA . GLU A 1 82 ? -14.106 -6.388 11.578 1.00 89.81 82 GLU A CA 1
ATOM 629 C C . GLU A 1 82 ? -14.419 -7.571 12.511 1.00 89.81 82 GLU A C 1
ATOM 631 O O . GLU A 1 82 ? -15.424 -7.550 13.222 1.00 89.81 82 GLU A O 1
ATOM 636 N N . ALA A 1 83 ? -13.529 -8.566 12.568 1.00 92.00 83 ALA A N 1
ATOM 637 C CA . ALA A 1 83 ? -13.666 -9.725 13.448 1.00 92.00 83 ALA A CA 1
ATOM 638 C C . ALA A 1 83 ? -13.581 -9.373 14.945 1.00 92.00 83 ALA A C 1
ATOM 640 O O . ALA A 1 83 ? -14.111 -10.110 15.775 1.00 92.00 83 ALA A O 1
ATOM 641 N N . LEU A 1 84 ? -12.941 -8.252 15.298 1.00 90.94 84 LEU A N 1
ATOM 642 C CA . LEU A 1 84 ? -12.843 -7.753 16.673 1.00 90.94 84 LEU A CA 1
ATOM 643 C C . LEU A 1 84 ? -14.021 -6.858 17.088 1.00 90.94 84 LEU A C 1
ATOM 645 O O . LEU A 1 84 ? -14.183 -6.603 18.281 1.00 90.94 84 LEU A O 1
ATOM 649 N N . LEU A 1 85 ? -14.876 -6.418 16.156 1.00 89.25 85 LEU A N 1
ATOM 650 C CA . LEU A 1 85 ? -16.045 -5.591 16.487 1.00 89.25 85 LEU A CA 1
ATOM 651 C C . LEU A 1 85 ? -16.981 -6.236 17.527 1.00 89.25 85 LEU A C 1
ATOM 653 O O . LEU A 1 85 ? -17.362 -5.540 18.460 1.00 89.25 85 LEU A O 1
ATOM 657 N N . PRO A 1 86 ? -17.312 -7.543 17.471 1.00 90.31 86 PRO A N 1
ATOM 658 C CA . PRO A 1 86 ? -18.142 -8.171 18.503 1.00 90.31 86 PRO A CA 1
ATOM 659 C C . PRO A 1 86 ? -17.527 -8.117 19.908 1.00 90.31 86 PRO A C 1
ATOM 661 O O . PRO A 1 86 ? -18.252 -8.093 20.898 1.00 90.31 86 PRO A O 1
ATOM 664 N N . VAL A 1 87 ? -16.192 -8.096 20.010 1.00 91.50 87 VAL A N 1
ATOM 665 C CA . VAL A 1 87 ? -15.490 -7.955 21.296 1.00 91.50 87 VAL A CA 1
ATOM 666 C C . VAL A 1 87 ? -15.641 -6.530 21.820 1.00 91.50 87 VAL A C 1
ATOM 668 O O . VAL A 1 87 ? -15.926 -6.346 23.000 1.00 91.50 87 VAL A O 1
ATOM 671 N N . LEU A 1 88 ? -15.516 -5.528 20.941 1.00 88.31 88 LEU A N 1
ATOM 672 C CA . LEU A 1 88 ? -15.803 -4.133 21.282 1.00 88.31 88 LEU A CA 1
ATOM 673 C C . LEU A 1 88 ? -17.249 -3.951 21.757 1.00 88.31 88 LEU A C 1
ATOM 675 O O . LEU A 1 88 ? -17.452 -3.317 22.790 1.00 88.31 88 LEU A O 1
ATOM 679 N N . ASP A 1 89 ? -18.215 -4.554 21.058 1.00 86.94 89 ASP A N 1
ATOM 680 C CA . ASP A 1 89 ? -19.635 -4.509 21.430 1.00 86.94 89 ASP A CA 1
ATOM 681 C C . ASP A 1 89 ? -19.867 -5.145 22.815 1.00 86.94 89 ASP A C 1
ATOM 683 O O . ASP A 1 89 ? -20.611 -4.621 23.642 1.00 86.94 89 ASP A O 1
ATOM 687 N N . ALA A 1 90 ? -19.214 -6.278 23.100 1.00 90.25 90 ALA A N 1
ATOM 688 C CA . ALA A 1 90 ? -19.323 -6.957 24.391 1.00 90.25 90 ALA A CA 1
ATOM 689 C C . ALA A 1 90 ? -18.706 -6.135 25.534 1.00 90.25 90 ALA A C 1
ATOM 691 O O . ALA A 1 90 ? -19.270 -6.083 26.628 1.00 90.25 90 ALA A O 1
ATOM 692 N N . CYS A 1 91 ? -17.575 -5.470 25.285 1.00 89.19 91 CYS A N 1
ATOM 693 C CA . CYS A 1 91 ? -16.962 -4.549 26.238 1.00 89.19 91 CYS A CA 1
ATOM 694 C C . CYS A 1 91 ? -17.859 -3.335 26.520 1.00 89.19 91 CYS A C 1
ATOM 696 O O . CYS A 1 91 ? -18.041 -2.981 27.683 1.00 89.19 91 CYS A O 1
ATOM 698 N N . GLU A 1 92 ? -18.453 -2.736 25.485 1.00 86.44 92 GLU A N 1
ATOM 699 C CA . GLU A 1 92 ? -19.406 -1.625 25.617 1.00 86.44 92 GLU A CA 1
ATOM 700 C C . GLU A 1 92 ? -20.649 -2.044 26.419 1.00 86.44 92 GLU A C 1
ATOM 702 O O . GLU A 1 92 ? -21.092 -1.326 27.322 1.00 86.44 92 GLU A O 1
ATOM 707 N N . ALA A 1 93 ? -21.183 -3.238 26.144 1.00 88.06 93 ALA A N 1
ATOM 708 C CA . ALA A 1 93 ? -22.310 -3.797 26.881 1.00 88.06 93 ALA A CA 1
ATOM 709 C C . ALA A 1 93 ? -21.960 -4.040 28.357 1.00 88.06 93 ALA A C 1
ATOM 711 O O . ALA A 1 93 ? -22.713 -3.637 29.242 1.00 88.06 93 ALA A O 1
ATOM 712 N N . ALA A 1 94 ? -20.809 -4.653 28.644 1.00 89.88 94 ALA A N 1
ATOM 713 C CA . ALA A 1 94 ? -20.356 -4.900 30.011 1.00 89.88 94 ALA A CA 1
ATOM 714 C C . ALA A 1 94 ? -20.131 -3.593 30.792 1.00 89.88 94 ALA A C 1
ATOM 716 O O . ALA A 1 94 ? -20.561 -3.489 31.941 1.00 89.88 94 ALA A O 1
ATOM 717 N N . PHE A 1 95 ? -19.539 -2.579 30.154 1.00 86.69 95 PHE A N 1
ATOM 718 C CA . PHE A 1 95 ? -19.400 -1.242 30.734 1.00 86.69 95 PHE A CA 1
ATOM 719 C C . PHE A 1 95 ? -20.768 -0.615 31.044 1.00 86.69 95 PHE A C 1
ATOM 721 O O . PHE A 1 95 ? -21.000 -0.155 32.159 1.00 86.69 95 PHE A O 1
ATOM 728 N N . SER A 1 96 ? -21.714 -0.687 30.101 1.00 87.31 96 SER A N 1
ATOM 729 C CA . SER A 1 96 ? -23.085 -0.182 30.282 1.00 87.31 96 SER A CA 1
ATOM 730 C C . SER A 1 96 ? -23.856 -0.902 31.397 1.00 87.31 96 SER A C 1
ATOM 732 O O . SER A 1 96 ? -24.744 -0.318 32.016 1.00 87.31 96 SER A O 1
ATOM 734 N N . HIS A 1 97 ? -23.519 -2.164 31.676 1.00 91.12 97 HIS A N 1
ATOM 735 C CA . HIS A 1 97 ? -24.078 -2.948 32.779 1.00 91.12 97 HIS A CA 1
ATOM 736 C C . HIS A 1 97 ? -23.365 -2.733 34.126 1.00 91.12 97 HIS A C 1
ATOM 738 O O . HIS A 1 97 ? -23.748 -3.365 35.110 1.00 91.12 97 HIS A O 1
ATOM 744 N N . GLY A 1 98 ? -22.372 -1.840 34.199 1.00 89.00 98 GLY A N 1
ATOM 745 C CA . GLY A 1 98 ? -21.672 -1.499 35.439 1.00 89.00 98 GLY A CA 1
ATOM 746 C C . GLY A 1 98 ? -20.630 -2.529 35.876 1.00 89.00 98 GLY A C 1
ATOM 747 O O . GLY A 1 98 ? -20.368 -2.660 37.069 1.00 89.00 98 GLY A O 1
ATOM 748 N N . VAL A 1 99 ? -20.056 -3.293 34.939 1.00 89.94 99 VAL A N 1
ATOM 749 C CA . VAL A 1 99 ? -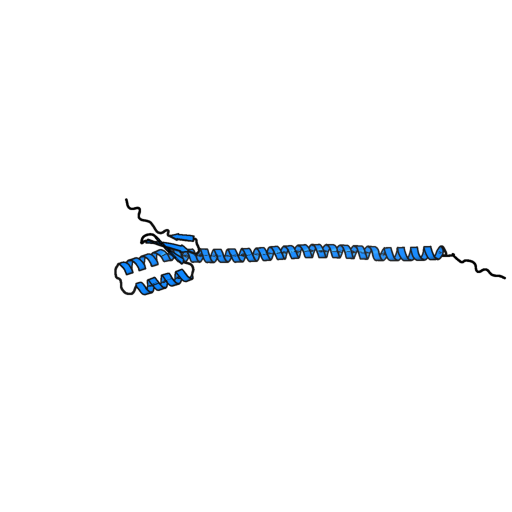18.945 -4.205 35.246 1.00 89.94 99 VAL A CA 1
ATOM 750 C C . VAL A 1 99 ? -17.651 -3.401 35.392 1.00 89.94 99 VAL A C 1
ATOM 752 O O . VAL A 1 99 ? -17.113 -2.876 34.412 1.00 89.94 99 VAL A O 1
ATOM 755 N N . ASP A 1 100 ? -17.130 -3.339 36.615 1.00 87.50 100 ASP A N 1
ATOM 756 C CA . ASP A 1 100 ? -15.887 -2.633 36.925 1.00 87.50 100 ASP A CA 1
ATOM 757 C C . ASP A 1 100 ? -14.669 -3.248 36.211 1.00 87.50 100 ASP A C 1
ATOM 759 O O . ASP A 1 100 ? -14.546 -4.463 36.048 1.00 87.50 100 ASP A O 1
ATOM 763 N N . GLY A 1 101 ? -13.729 -2.394 35.795 1.00 87.50 101 GLY A N 1
ATOM 764 C CA . GLY A 1 101 ? -12.450 -2.809 35.204 1.00 87.50 101 GLY A CA 1
ATOM 765 C C . GLY A 1 101 ? -12.468 -3.098 33.697 1.00 87.50 101 GLY A C 1
ATOM 766 O O . GLY A 1 101 ? -11.404 -3.330 33.122 1.00 87.50 101 GLY A O 1
ATOM 767 N N . VAL A 1 102 ? -13.627 -3.037 33.031 1.00 90.25 102 VAL A N 1
ATOM 768 C CA . VAL A 1 102 ? -13.730 -3.228 31.568 1.00 90.25 102 VAL A CA 1
ATOM 769 C C . VAL A 1 102 ? -13.391 -1.953 30.787 1.00 90.25 102 VAL A C 1
ATOM 771 O O . VAL A 1 102 ? -12.817 -2.038 29.702 1.00 90.25 102 VAL A O 1
ATOM 774 N N . GLU A 1 103 ? -13.671 -0.771 31.344 1.00 88.44 103 GLU A N 1
ATOM 775 C CA . GLU A 1 103 ? -13.430 0.527 30.690 1.00 88.44 103 GLU A CA 1
ATOM 776 C C . GLU A 1 103 ? -11.978 0.716 30.198 1.00 88.44 103 GLU A C 1
ATOM 778 O O . GLU A 1 103 ? -11.796 1.070 29.028 1.00 88.44 103 GLU A O 1
ATOM 783 N N . PRO A 1 104 ? -10.923 0.425 30.993 1.00 91.00 104 PRO A N 1
ATOM 784 C CA . PRO A 1 104 ? -9.547 0.597 30.529 1.00 91.00 104 PRO A CA 1
ATOM 785 C C . PRO A 1 104 ? -9.195 -0.341 29.368 1.00 91.00 104 PRO A C 1
ATOM 787 O O . PRO A 1 104 ? -8.461 0.047 28.460 1.00 91.00 104 PRO A O 1
ATOM 790 N N . ILE A 1 105 ? -9.737 -1.564 29.376 1.00 90.44 105 ILE A N 1
ATOM 791 C CA . ILE A 1 105 ? -9.524 -2.562 28.319 1.00 90.44 105 ILE A CA 1
ATOM 792 C C . ILE A 1 105 ? -10.226 -2.113 27.036 1.00 90.44 105 ILE A C 1
ATOM 794 O O . ILE A 1 105 ? -9.630 -2.149 25.959 1.00 90.44 105 ILE A O 1
ATOM 798 N N . TRP A 1 106 ? -11.470 -1.647 27.154 1.00 88.56 106 TRP A N 1
ATOM 799 C CA . TRP A 1 106 ? -12.257 -1.131 26.038 1.00 88.56 106 TRP A CA 1
ATOM 800 C C . TRP A 1 106 ? -11.584 0.079 25.380 1.00 88.56 106 TRP A C 1
ATOM 802 O O . TRP A 1 106 ? -11.378 0.092 24.165 1.00 88.56 106 TRP A O 1
ATOM 812 N N . SER A 1 107 ? -11.143 1.046 26.189 1.00 88.75 107 SER A N 1
ATOM 813 C CA . SER A 1 107 ? -10.415 2.233 25.729 1.00 88.75 107 SER A CA 1
ATOM 814 C C . SER A 1 107 ? -9.087 1.873 25.052 1.00 88.75 107 SER A C 1
ATOM 816 O O . SER A 1 107 ? -8.781 2.370 23.964 1.00 88.75 107 SER A O 1
ATOM 818 N N . ALA A 1 108 ? -8.320 0.941 25.630 1.00 91.12 108 ALA A N 1
ATOM 819 C CA . ALA A 1 108 ? -7.076 0.461 25.031 1.00 91.12 108 ALA A CA 1
ATOM 820 C C . ALA A 1 108 ? -7.308 -0.233 23.679 1.00 91.12 108 ALA A C 1
ATOM 822 O O . ALA A 1 108 ? -6.547 -0.006 22.735 1.00 91.12 108 ALA A O 1
ATOM 823 N N . LEU A 1 109 ? -8.365 -1.044 23.564 1.00 89.12 109 LEU A N 1
ATOM 824 C CA . LEU A 1 109 ? -8.717 -1.744 22.330 1.00 89.12 109 LEU A CA 1
ATOM 825 C C . LEU A 1 109 ? -9.144 -0.766 21.226 1.00 89.12 109 LEU A C 1
ATOM 827 O O . LEU A 1 109 ? -8.636 -0.854 20.106 1.00 89.12 109 LEU A O 1
ATOM 831 N N . ILE A 1 110 ? -10.007 0.205 21.546 1.00 88.44 110 ILE A N 1
ATOM 832 C CA . ILE A 1 110 ? -10.391 1.278 20.617 1.00 88.44 110 ILE A CA 1
ATOM 833 C C . ILE A 1 110 ? -9.154 2.059 20.169 1.00 88.44 110 ILE A C 1
ATOM 835 O O . ILE A 1 110 ? -8.941 2.229 18.969 1.00 88.44 110 ILE A O 1
ATOM 839 N N . GLY A 1 111 ? -8.304 2.484 21.106 1.00 89.50 111 GLY A N 1
ATOM 840 C CA . GLY A 1 111 ? -7.095 3.245 20.792 1.00 89.50 111 GLY A CA 1
ATOM 841 C C . GLY A 1 111 ? -6.105 2.466 19.919 1.00 89.50 111 GLY A C 1
ATOM 842 O O . GLY A 1 111 ? -5.474 3.041 19.029 1.00 89.50 111 GLY A O 1
ATOM 843 N N . ALA A 1 112 ? -5.977 1.152 20.124 1.00 90.06 112 ALA A N 1
ATOM 844 C CA . ALA A 1 112 ? -5.149 0.293 19.280 1.00 90.06 112 ALA A CA 1
ATOM 845 C C . ALA A 1 112 ? -5.695 0.200 17.846 1.00 90.06 112 ALA A C 1
ATOM 847 O O . ALA A 1 112 ? -4.927 0.323 16.891 1.00 90.06 112 ALA A O 1
ATOM 848 N N . LEU A 1 113 ? -7.010 0.039 17.686 1.00 87.62 113 LEU A N 1
ATOM 849 C CA . LEU A 1 113 ? -7.659 -0.038 16.376 1.00 87.62 113 LEU A CA 1
ATOM 850 C C . LEU A 1 113 ? -7.660 1.314 15.641 1.00 87.62 113 LEU A C 1
ATOM 852 O O . LEU A 1 113 ? -7.439 1.350 14.430 1.00 87.62 113 LEU A O 1
ATOM 856 N N . GLN A 1 114 ? -7.825 2.430 16.356 1.00 88.56 114 GLN A N 1
ATOM 857 C CA . GLN A 1 114 ? -7.743 3.782 15.789 1.00 88.56 114 GLN A CA 1
ATOM 858 C C . GLN A 1 114 ? -6.371 4.068 15.174 1.00 88.56 114 GLN A C 1
ATOM 860 O O . GLN A 1 114 ? -6.292 4.581 14.059 1.00 88.56 114 GLN A O 1
ATOM 865 N N . LYS A 1 115 ? -5.281 3.660 15.841 1.00 88.50 115 LYS A N 1
ATOM 866 C CA . LYS A 1 115 ? -3.912 3.791 15.301 1.00 88.50 115 LYS A CA 1
ATOM 867 C C . LYS A 1 115 ? -3.709 3.045 13.983 1.00 88.50 115 LYS A C 1
ATOM 869 O O . LYS A 1 115 ? -2.857 3.438 13.195 1.00 88.50 115 LYS A O 1
ATOM 874 N N . GLN A 1 116 ? -4.474 1.981 13.751 1.00 86.88 116 GLN A N 1
ATOM 875 C CA . GLN A 1 116 ? -4.414 1.198 12.517 1.00 86.88 116 GLN A CA 1
ATOM 876 C C . GLN A 1 116 ? -5.353 1.732 11.415 1.00 86.88 116 GLN A C 1
ATOM 878 O O . GLN A 1 116 ? -5.243 1.315 10.262 1.00 86.88 116 GLN A O 1
ATOM 883 N N . GLY A 1 117 ? -6.230 2.692 11.738 1.00 82.75 117 GLY A N 1
ATOM 884 C CA . GLY A 1 117 ? -7.122 3.355 10.781 1.00 82.75 117 GLY A CA 1
ATOM 885 C C . GLY A 1 117 ? -8.615 3.091 10.983 1.00 82.75 117 GLY A C 1
ATOM 886 O O . GLY A 1 117 ? -9.392 3.339 10.056 1.00 82.75 117 GLY A O 1
ATOM 887 N N . LEU A 1 118 ? -9.025 2.582 12.153 1.00 84.38 118 LEU A N 1
ATOM 888 C CA . LEU A 1 118 ? -10.435 2.500 12.538 1.00 84.38 118 LEU A CA 1
ATOM 889 C C . LEU A 1 118 ? -10.970 3.885 12.935 1.00 84.38 118 LEU A C 1
ATOM 891 O O . LEU A 1 118 ? -10.446 4.541 13.830 1.00 84.38 118 LEU A O 1
ATOM 895 N N . GLU A 1 119 ? -12.068 4.293 12.321 1.00 82.00 119 GLU A N 1
ATOM 896 C CA . GLU A 1 119 ? -12.834 5.494 12.635 1.00 82.00 119 GLU A CA 1
ATOM 897 C C . GLU A 1 119 ? -14.201 5.081 13.192 1.00 82.00 119 GLU A C 1
ATOM 899 O O . GLU A 1 119 ? -14.920 4.285 12.579 1.00 82.00 119 GLU A O 1
ATOM 904 N N . ALA A 1 120 ? -14.573 5.630 14.348 1.00 75.12 120 ALA A N 1
ATOM 905 C CA . ALA A 1 120 ? -15.917 5.479 14.893 1.00 75.12 120 ALA A CA 1
ATOM 906 C C . ALA A 1 120 ? -16.875 6.459 14.194 1.00 75.12 120 ALA A C 1
ATOM 908 O O . ALA A 1 120 ? -16.575 7.643 14.046 1.00 75.12 120 ALA A O 1
ATOM 909 N N . LEU A 1 121 ? -18.033 5.965 13.764 1.00 67.50 121 LEU A N 1
ATOM 910 C CA . LEU A 1 121 ? -19.155 6.754 13.267 1.00 67.50 121 LEU A CA 1
ATOM 911 C C . LEU A 1 121 ? -20.211 6.811 14.364 1.00 67.50 121 LEU A C 1
ATOM 913 O O . LEU A 1 121 ? -20.950 5.846 14.540 1.00 67.50 121 LEU A O 1
ATOM 917 N N . ASP A 1 122 ? -20.314 7.923 15.082 1.00 63.94 122 ASP A N 1
ATOM 918 C CA . ASP A 1 122 ? -21.442 8.122 15.990 1.00 63.94 122 ASP A CA 1
ATOM 919 C C . ASP A 1 122 ? -22.633 8.688 15.206 1.00 63.94 122 ASP A C 1
ATOM 921 O O . ASP A 1 122 ? -22.611 9.827 14.731 1.00 63.94 122 ASP A O 1
ATOM 925 N N . LEU A 1 123 ? -23.666 7.866 15.016 1.00 52.06 123 LEU A N 1
ATOM 926 C CA . LEU A 1 123 ? -24.949 8.306 14.478 1.00 52.06 123 LEU A CA 1
ATOM 927 C C . LEU A 1 123 ? -26.036 7.936 15.485 1.00 52.06 123 LEU A C 1
ATOM 929 O O . LEU A 1 123 ? -26.437 6.779 15.600 1.00 52.06 123 LEU A O 1
ATOM 933 N N . GLN A 1 124 ? -26.550 8.957 16.173 1.00 46.00 124 GLN A N 1
ATOM 934 C CA . GLN A 1 124 ? -27.757 8.876 17.001 1.00 46.00 124 GLN A CA 1
ATOM 935 C C . GLN A 1 124 ? -27.691 7.805 18.106 1.00 46.00 124 GLN A C 1
ATOM 937 O O . GLN A 1 124 ? -28.666 7.086 18.339 1.00 46.00 124 GLN A O 1
ATOM 942 N N . GLY A 1 125 ? -26.554 7.703 18.802 1.00 57.12 125 GLY A N 1
ATOM 943 C CA . GLY A 1 125 ? -26.410 6.814 19.958 1.00 57.12 125 GLY A CA 1
ATOM 944 C C . GLY A 1 125 ? -26.180 5.347 19.595 1.00 57.12 125 GLY A C 1
ATOM 945 O O . GLY A 1 125 ? -26.411 4.470 20.426 1.00 57.12 125 GLY A O 1
ATOM 946 N N . ARG A 1 126 ? -25.748 5.063 18.358 1.00 60.62 126 ARG A N 1
ATOM 947 C CA . ARG A 1 126 ? -25.149 3.778 17.985 1.00 60.62 126 ARG A CA 1
ATOM 948 C C . ARG A 1 126 ? -23.843 3.995 17.236 1.00 60.62 126 ARG A C 1
ATOM 950 O O . ARG A 1 126 ? -23.786 4.770 16.282 1.00 60.62 126 ARG A O 1
ATOM 957 N N . THR A 1 127 ? -22.835 3.224 17.625 1.00 68.56 127 THR A N 1
ATOM 958 C CA . THR A 1 127 ? -21.498 3.278 17.039 1.00 68.56 127 THR A CA 1
ATOM 959 C C . THR A 1 127 ? -21.440 2.434 15.763 1.00 68.56 127 THR A C 1
ATOM 961 O O . THR A 1 127 ? -21.605 1.215 15.777 1.00 68.56 127 THR A O 1
ATOM 964 N N . GLY A 1 128 ? -21.241 3.092 14.625 1.00 78.62 128 GLY A N 1
ATOM 965 C CA . GLY A 1 128 ? -20.761 2.476 13.392 1.00 78.62 128 GLY A CA 1
ATOM 966 C C . GLY A 1 128 ? -19.236 2.522 13.323 1.00 78.62 128 GLY A C 1
ATOM 967 O O . GLY A 1 128 ? -18.591 3.270 14.053 1.00 78.62 128 GLY A O 1
ATOM 968 N N . TYR A 1 129 ? -18.645 1.757 12.410 1.00 82.31 129 TYR A N 1
ATOM 969 C CA . TYR A 1 129 ? -17.197 1.690 12.236 1.00 82.31 129 TYR A CA 1
ATOM 970 C C . TYR A 1 129 ? -16.806 1.758 10.763 1.00 82.31 129 TYR A C 1
ATOM 972 O O . TYR A 1 129 ? -17.388 1.085 9.905 1.00 82.31 129 TYR A O 1
ATOM 980 N N . ARG A 1 130 ? -15.780 2.556 10.477 1.00 85.50 130 ARG A N 1
ATOM 981 C CA . ARG A 1 130 ? -15.138 2.700 9.171 1.00 85.50 130 ARG A CA 1
ATOM 982 C C . ARG 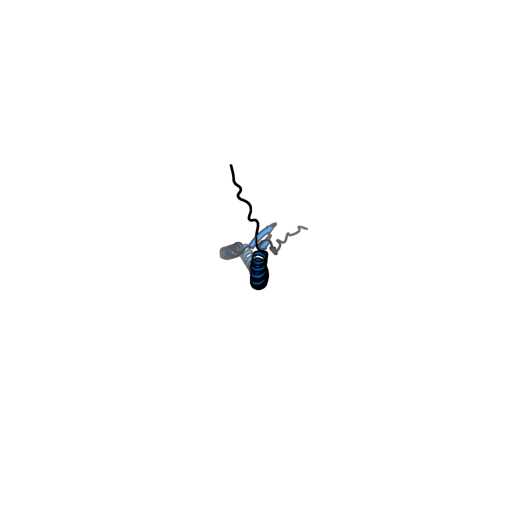A 1 130 ? -13.652 2.402 9.308 1.00 85.50 130 ARG A C 1
ATOM 984 O O . ARG A 1 130 ? -13.051 2.685 10.328 1.00 85.50 130 ARG A O 1
ATOM 991 N N . TRP A 1 131 ? -13.060 1.835 8.272 1.00 85.19 131 TRP A N 1
ATOM 992 C CA . TRP A 1 131 ? -11.644 1.534 8.178 1.00 85.19 131 TRP A CA 1
ATOM 993 C C . TRP A 1 131 ? -11.069 2.188 6.933 1.00 85.19 131 TRP A C 1
ATOM 995 O O . TRP A 1 131 ? -11.449 1.806 5.823 1.00 85.19 131 TRP A O 1
ATOM 1005 N N . LYS A 1 132 ? -10.188 3.181 7.106 1.00 82.75 132 LYS A N 1
ATOM 1006 C CA . LYS A 1 132 ? -9.535 3.902 5.994 1.00 82.75 132 LYS A CA 1
ATOM 1007 C C . LYS A 1 132 ? -10.510 4.249 4.847 1.00 82.75 132 LYS A C 1
ATOM 1009 O O . LYS A 1 132 ? -10.281 3.916 3.688 1.00 82.75 132 LYS A O 1
ATOM 1014 N N . GLY A 1 133 ? -11.663 4.843 5.175 1.00 80.06 133 GLY A N 1
ATOM 1015 C CA . GLY A 1 133 ? -12.702 5.208 4.196 1.00 80.06 133 GLY A CA 1
ATOM 1016 C C . GLY A 1 133 ? -13.750 4.129 3.868 1.00 80.06 133 GLY A C 1
ATOM 1017 O O . GLY A 1 133 ? -14.840 4.475 3.416 1.00 80.06 133 GLY A O 1
ATOM 1018 N N . ARG A 1 134 ? -13.497 2.839 4.140 1.00 81.44 134 ARG A N 1
ATOM 1019 C CA . ARG A 1 134 ? -14.464 1.742 3.927 1.00 81.44 134 ARG A CA 1
ATOM 1020 C C . ARG A 1 134 ? -15.341 1.528 5.158 1.00 81.44 134 ARG A C 1
ATOM 1022 O O . ARG A 1 134 ? -14.824 1.336 6.248 1.00 81.44 134 ARG A O 1
ATOM 1029 N N . VAL A 1 135 ? -16.662 1.491 5.008 1.00 83.12 135 VAL A N 1
ATOM 1030 C CA . VAL A 1 135 ? -17.564 1.148 6.123 1.00 83.12 135 VAL A CA 1
ATOM 1031 C C . VAL A 1 135 ? -17.429 -0.344 6.449 1.00 83.12 135 VAL A C 1
ATOM 1033 O O . VAL A 1 135 ? -17.648 -1.172 5.570 1.00 83.12 135 VAL A O 1
ATOM 1036 N N . LEU A 1 136 ? -17.063 -0.673 7.693 1.00 82.25 136 LEU A N 1
ATOM 1037 C CA . LEU A 1 136 ? -17.066 -2.047 8.214 1.00 82.25 136 LEU A CA 1
ATOM 1038 C C . LEU A 1 136 ? -18.439 -2.403 8.790 1.00 82.25 136 LEU A C 1
ATOM 1040 O O . LEU A 1 136 ? -18.990 -3.458 8.502 1.00 82.25 136 LEU A O 1
ATOM 1044 N N . ARG A 1 137 ? -19.027 -1.493 9.574 1.00 79.75 137 ARG A N 1
ATOM 1045 C CA . ARG A 1 137 ? -20.379 -1.642 10.121 1.00 79.75 137 ARG A CA 1
ATOM 1046 C C . ARG A 1 137 ? -21.078 -0.293 10.110 1.00 79.75 137 ARG A C 1
ATOM 1048 O O . ARG A 1 137 ? -20.582 0.664 10.698 1.00 79.75 137 ARG A O 1
ATOM 1055 N N . ALA A 1 138 ? -22.217 -0.197 9.434 1.00 74.00 138 ALA A N 1
ATOM 1056 C CA . ALA A 1 138 ? -23.009 1.026 9.454 1.00 74.00 138 ALA A CA 1
ATOM 1057 C C . ALA A 1 138 ? -23.636 1.224 10.841 1.00 74.00 138 ALA A C 1
ATOM 1059 O O . ALA A 1 138 ? -24.103 0.264 11.458 1.00 74.00 138 ALA A O 1
ATOM 1060 N N . ALA A 1 139 ? -23.684 2.468 11.312 1.00 71.88 139 ALA A N 1
ATOM 1061 C CA . ALA A 1 139 ? -24.477 2.794 12.485 1.00 71.88 139 ALA A CA 1
ATOM 1062 C C . ALA A 1 139 ? -25.959 2.603 12.137 1.00 71.88 139 ALA A C 1
ATOM 1064 O O . ALA A 1 139 ? -26.475 3.172 11.171 1.00 71.88 139 ALA A O 1
ATOM 1065 N N . MET A 1 140 ? -26.638 1.744 12.889 1.00 59.78 140 MET A N 1
ATOM 1066 C CA . MET A 1 140 ? -28.018 1.379 12.595 1.00 59.78 140 MET A CA 1
ATOM 1067 C C . MET A 1 140 ? -28.959 2.416 13.220 1.00 59.78 140 MET A C 1
ATOM 1069 O O . MET A 1 140 ? -29.223 2.376 14.420 1.00 59.78 140 MET A O 1
ATOM 1073 N N . VAL A 1 141 ? -29.468 3.347 12.411 1.00 49.47 141 VAL A N 1
ATOM 1074 C CA . VAL A 1 141 ? -30.471 4.328 12.851 1.00 49.47 141 VAL A CA 1
ATOM 1075 C C . VAL A 1 141 ? -31.780 3.603 13.165 1.00 49.47 141 VAL A C 1
ATOM 1077 O O . VAL A 1 141 ? -32.352 2.928 12.307 1.00 49.47 141 VAL A O 1
ATOM 1080 N N . LYS A 1 142 ? -32.279 3.734 14.400 1.00 47.91 142 LYS A N 1
ATOM 1081 C CA . LYS A 1 142 ? -33.619 3.254 14.751 1.00 47.91 142 LYS A CA 1
AT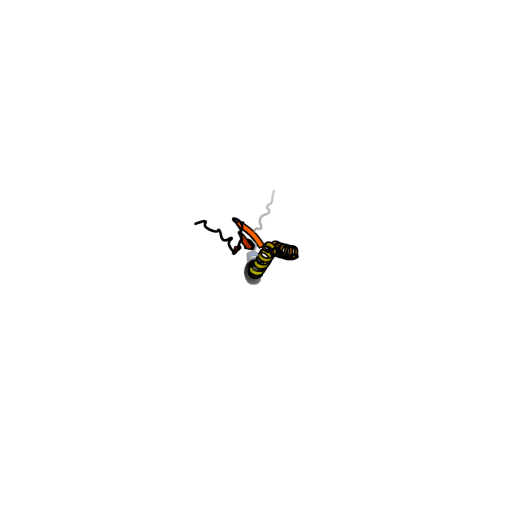OM 1082 C C . LYS A 1 142 ? -34.634 4.208 14.123 1.00 47.91 142 LYS A C 1
ATOM 1084 O O . LYS A 1 142 ? -34.838 5.307 14.633 1.00 47.91 142 LYS A O 1
ATOM 1089 N N . VAL A 1 143 ? -35.269 3.794 13.026 1.00 42.41 143 VAL A N 1
ATOM 1090 C CA . VAL A 1 143 ? -36.434 4.510 12.489 1.00 42.41 143 VAL A CA 1
ATOM 1091 C C . VAL A 1 143 ? -37.515 4.457 13.563 1.00 42.41 143 VAL A C 1
ATOM 1093 O O . VAL A 1 143 ? -37.988 3.384 13.939 1.00 42.41 143 VAL A O 1
ATOM 1096 N N . ARG A 1 144 ? -37.827 5.619 14.134 1.00 40.72 144 ARG A N 1
ATOM 1097 C CA . ARG A 1 144 ? -38.873 5.778 15.139 1.00 40.72 144 ARG A CA 1
ATOM 1098 C C . ARG A 1 144 ? -40.213 5.693 14.401 1.00 40.72 144 ARG A C 1
ATOM 1100 O O . ARG A 1 144 ? -40.614 6.666 13.771 1.00 40.72 144 ARG A O 1
ATOM 1107 N N . GLY A 1 145 ? -40.801 4.497 14.387 1.00 42.88 145 GLY A N 1
ATOM 1108 C CA . GLY A 1 145 ? -42.215 4.292 14.066 1.00 42.88 145 GLY A CA 1
ATOM 1109 C C . GLY A 1 145 ? -43.100 4.748 15.214 1.00 42.88 145 GLY A C 1
ATOM 1110 O O . GLY A 1 145 ? -42.626 4.663 16.374 1.00 42.88 145 GLY A O 1
#

pLDDT: mean 81.43, std 16.76, range [39.03, 97.81]

Foldseek 3Di:
DDDDDDDDPPPDPVVVVVVVVVVVVVCVVVVVVVVVVVVVVVVVVVVVVVVVVVVVVVVVVVVVVVVVVVVVVLVVLLVVVLVCVVVLVVLVVCVVVVNPPSVVVSVVVVVVVVVQAWDWDDDPNFTWIDGNNHTSGDGDDDPDD

Radius of gyration: 43.29 Å; chains: 1; bounding box: 104×55×110 Å

Sequence (145 aa):
MSEQTTNDETTSAGDEQLVEQVGDEAAEIIDPLVAERDAALAQRDEYKDIALRLQADFENYRKRAAAQTADEIDRSTGKIAEALLPVLDACEAAFSHGVDGVEPIWSALIGALQKQGLEALDLQGRTGYRWKGRVLRAAMVKVRG

Secondary structure (DSSP, 8-state):
------------HHHHHHHHHHHHHHHHHHHHHHHHHHHHHHHHHHHHHHHHHHHHHHHHHHHHHHHHHHHHHHHHHHHHHHHHHHHHHHHHHHHHTT-TTHHHHHHHHHHHHHHHTEEEEEETTEEEEEETTEEEE--------